Protein AF-A0A1I7XD57-F1 (afdb_monomer)

Foldseek 3Di:
DDDDDDCQFPPFFEDWADPVVVVDDIRDGPDYLCRQFVDACQPTDGPQLVVVVVVDADEDDADPVDGRQQDPRGPRHPDDSGNHYDHDPD

Structure (mmCIF, N/CA/C/O backbone):
data_AF-A0A1I7XD57-F1
#
_entry.id   AF-A0A1I7XD57-F1
#
loop_
_atom_site.group_PDB
_atom_site.id
_atom_site.type_symbol
_atom_site.label_atom_id
_atom_site.label_alt_id
_atom_site.label_comp_id
_atom_site.label_asym_id
_atom_site.label_entity_id
_atom_site.label_seq_id
_atom_site.pdbx_PDB_ins_code
_atom_site.Cartn_x
_atom_site.Cartn_y
_atom_site.Cartn_z
_atom_site.occupancy
_atom_site.B_iso_or_equiv
_atom_site.auth_seq_id
_atom_site.auth_comp_id
_atom_site.auth_asym_id
_atom_site.auth_atom_id
_atom_site.pdbx_PDB_model_num
ATOM 1 N N . MET A 1 1 ? 17.887 6.971 -5.459 1.00 29.92 1 MET A N 1
ATOM 2 C CA . MET A 1 1 ? 17.580 6.153 -4.271 1.00 29.92 1 MET A CA 1
ATOM 3 C C . MET A 1 1 ? 16.629 5.094 -4.765 1.00 29.92 1 MET A C 1
ATOM 5 O O . MET A 1 1 ? 15.481 5.414 -5.040 1.00 29.92 1 MET A O 1
ATOM 9 N N . GLU A 1 2 ? 17.169 3.919 -5.061 1.00 31.33 2 GLU A N 1
ATOM 10 C CA . GLU A 1 2 ? 16.394 2.767 -5.514 1.00 31.33 2 GLU A CA 1
ATOM 11 C C . GLU A 1 2 ? 15.635 2.241 -4.295 1.00 31.33 2 GLU A C 1
ATOM 13 O O . GLU A 1 2 ? 16.239 1.750 -3.341 1.00 31.33 2 GLU A O 1
ATOM 18 N N . GLY A 1 3 ? 14.325 2.476 -4.264 1.00 36.09 3 GLY A N 1
ATOM 19 C CA . GLY A 1 3 ? 13.457 1.925 -3.235 1.00 36.09 3 GLY A CA 1
ATOM 20 C C . GLY A 1 3 ? 13.228 0.447 -3.518 1.00 36.09 3 GLY A C 1
ATOM 21 O O . GLY A 1 3 ? 12.973 0.058 -4.655 1.00 36.09 3 GLY A O 1
ATOM 22 N N . VAL A 1 4 ? 13.311 -0.397 -2.493 1.00 39.97 4 VAL A N 1
ATOM 23 C CA . VAL A 1 4 ? 12.804 -1.766 -2.603 1.00 39.97 4 VAL A CA 1
ATOM 24 C C . VAL A 1 4 ? 11.286 -1.673 -2.737 1.00 39.97 4 VAL A C 1
ATOM 26 O O . VAL A 1 4 ? 10.596 -1.294 -1.791 1.00 39.97 4 VAL A O 1
ATOM 29 N N . VAL A 1 5 ? 10.766 -2.015 -3.915 1.00 48.38 5 VAL A N 1
ATOM 30 C CA . VAL A 1 5 ? 9.324 -2.080 -4.172 1.00 48.38 5 VAL A CA 1
ATOM 31 C C . VAL A 1 5 ? 8.776 -3.327 -3.492 1.00 48.38 5 VAL A C 1
ATOM 33 O O . VAL A 1 5 ? 8.759 -4.420 -4.059 1.00 48.38 5 VAL A O 1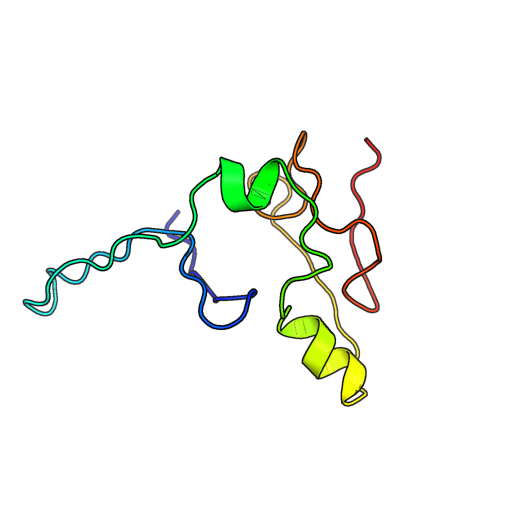
ATOM 36 N N . VAL A 1 6 ? 8.337 -3.178 -2.246 1.00 54.78 6 VAL A N 1
ATOM 37 C CA . VAL A 1 6 ? 7.506 -4.191 -1.599 1.00 54.78 6 VAL A CA 1
ATOM 38 C C . VAL A 1 6 ? 6.085 -4.009 -2.136 1.00 54.78 6 VAL A C 1
ATOM 40 O O . VAL A 1 6 ? 5.532 -2.916 -1.999 1.00 54.78 6 VAL A O 1
ATOM 43 N N . PRO A 1 7 ? 5.458 -5.031 -2.744 1.00 58.56 7 PRO A N 1
ATOM 44 C CA . PRO A 1 7 ? 4.071 -4.934 -3.174 1.00 58.56 7 PRO A CA 1
ATOM 45 C C . PRO A 1 7 ? 3.169 -4.895 -1.936 1.00 58.56 7 PRO A C 1
ATOM 47 O O . PRO A 1 7 ? 2.750 -5.928 -1.416 1.00 58.56 7 PRO A O 1
ATOM 50 N N . ILE A 1 8 ? 2.890 -3.690 -1.438 1.00 73.25 8 ILE A N 1
ATOM 51 C CA . ILE A 1 8 ? 2.001 -3.485 -0.285 1.00 73.25 8 ILE A CA 1
ATOM 52 C C . ILE A 1 8 ? 0.537 -3.734 -0.680 1.00 73.25 8 ILE A C 1
ATOM 54 O O . ILE A 1 8 ? -0.294 -4.094 0.153 1.00 73.25 8 ILE A O 1
ATOM 58 N N . ILE A 1 9 ? 0.232 -3.599 -1.974 1.00 78.69 9 ILE A N 1
ATOM 59 C CA . ILE A 1 9 ? -1.036 -4.006 -2.577 1.00 78.69 9 ILE A CA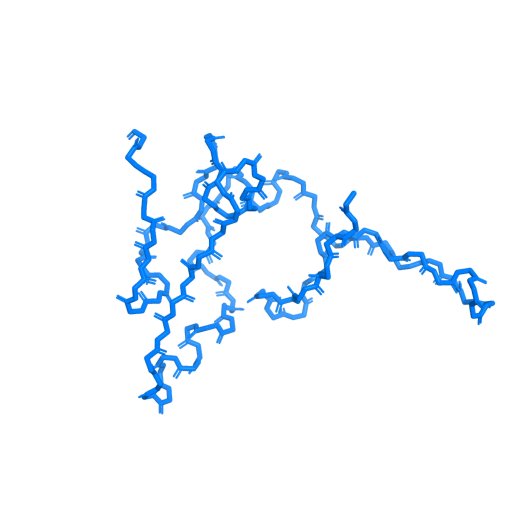 1
ATOM 60 C C . ILE A 1 9 ? -0.822 -5.326 -3.304 1.00 78.69 9 ILE A C 1
ATOM 62 O O . ILE A 1 9 ? 0.083 -5.481 -4.132 1.00 78.69 9 ILE A O 1
ATOM 66 N N . ARG A 1 10 ? -1.655 -6.304 -2.957 1.00 78.94 10 ARG A N 1
ATOM 67 C CA . ARG A 1 10 ? -1.469 -7.693 -3.356 1.00 78.94 10 ARG A CA 1
ATOM 68 C C . ARG A 1 10 ? -1.429 -7.833 -4.878 1.00 78.94 10 ARG A C 1
ATOM 70 O O . ARG A 1 10 ? -2.365 -7.449 -5.572 1.00 78.94 10 ARG A O 1
ATOM 77 N N . ARG A 1 11 ? -0.356 -8.459 -5.380 1.00 74.19 11 ARG A N 1
ATOM 78 C CA . ARG A 1 11 ? -0.120 -8.725 -6.815 1.00 74.19 11 ARG A CA 1
ATOM 79 C C . ARG A 1 11 ? -0.144 -7.466 -7.697 1.00 74.19 11 ARG A C 1
ATOM 81 O O . ARG A 1 11 ? -0.502 -7.571 -8.864 1.00 74.19 11 ARG A O 1
ATOM 88 N N . LYS A 1 12 ? 0.228 -6.296 -7.169 1.00 83.00 12 LYS A N 1
ATOM 89 C CA . LYS A 1 12 ? 0.339 -5.063 -7.959 1.00 83.00 12 LYS A CA 1
ATOM 90 C C . LYS A 1 12 ? 1.764 -4.548 -8.005 1.00 83.00 12 LYS A C 1
ATOM 92 O O . 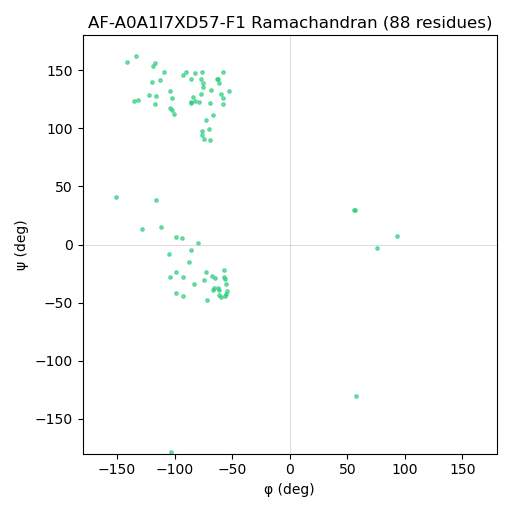LYS A 1 12 ? 2.408 -4.377 -6.973 1.00 83.00 12 LYS A O 1
ATOM 97 N N . LEU A 1 13 ? 2.235 -4.304 -9.227 1.00 82.69 13 LEU A N 1
ATOM 98 C CA . LEU A 1 13 ? 3.539 -3.721 -9.500 1.00 82.69 13 LEU A CA 1
ATOM 99 C C . LEU A 1 13 ? 3.373 -2.238 -9.850 1.00 82.69 13 LEU A C 1
ATOM 101 O O . LEU A 1 13 ? 2.747 -1.907 -10.858 1.00 82.69 13 LEU A O 1
ATOM 105 N N . MET A 1 14 ? 3.929 -1.364 -9.014 1.00 79.00 14 MET A N 1
ATOM 106 C CA . MET A 1 14 ? 3.819 0.095 -9.165 1.00 79.00 14 MET A CA 1
ATOM 107 C C . MET A 1 14 ? 4.981 0.698 -9.959 1.00 79.00 14 MET A C 1
ATOM 109 O O . MET A 1 14 ? 4.804 1.695 -10.649 1.00 79.00 14 MET A O 1
ATOM 113 N N . GLU A 1 15 ? 6.158 0.072 -9.920 1.00 80.56 15 GLU A N 1
ATOM 114 C CA . GLU A 1 15 ? 7.340 0.548 -10.639 1.00 80.56 15 GLU A CA 1
ATOM 115 C C . GLU A 1 15 ? 7.829 -0.476 -11.658 1.00 80.56 15 GLU A C 1
ATOM 117 O O . GLU A 1 15 ? 7.628 -1.683 -11.522 1.00 80.56 15 GLU A O 1
ATOM 122 N N . LYS A 1 16 ? 8.492 0.010 -12.706 1.00 86.19 16 LYS A N 1
ATOM 123 C CA . LYS A 1 16 ? 9.152 -0.855 -13.680 1.00 86.19 16 LYS A CA 1
ATOM 124 C C . LYS A 1 16 ? 10.343 -1.540 -13.007 1.00 86.19 16 LYS A C 1
ATOM 126 O O . LYS A 1 16 ? 11.175 -0.869 -12.408 1.00 86.19 16 LYS A O 1
ATOM 131 N N . VAL A 1 17 ? 10.473 -2.851 -13.190 1.00 87.50 17 VAL A N 1
ATOM 132 C CA . VAL A 1 17 ? 11.639 -3.604 -12.707 1.00 87.50 17 VAL A CA 1
ATOM 133 C C . VAL A 1 17 ? 12.542 -3.913 -13.888 1.00 87.50 17 VAL A C 1
ATOM 135 O O . VAL A 1 17 ? 12.135 -4.617 -14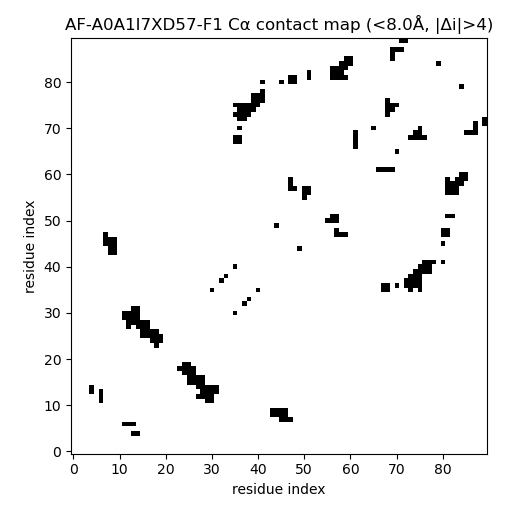.820 1.00 87.50 17 VAL A O 1
ATOM 138 N N . ASP A 1 18 ? 13.766 -3.388 -13.851 1.00 89.12 18 ASP A N 1
ATOM 139 C CA . ASP A 1 18 ? 14.800 -3.801 -14.791 1.00 89.12 18 ASP A CA 1
ATOM 140 C C . ASP A 1 18 ? 15.376 -5.159 -14.373 1.00 89.12 18 ASP A C 1
ATOM 142 O O . ASP A 1 18 ? 15.717 -5.395 -13.215 1.00 89.12 18 ASP A O 1
ATOM 146 N N . ARG A 1 19 ? 15.430 -6.076 -15.335 1.00 90.69 19 ARG A N 1
ATOM 147 C CA . ARG A 1 19 ? 15.910 -7.452 -15.165 1.00 90.69 19 ARG A CA 1
ATOM 148 C C . ARG A 1 19 ? 16.971 -7.809 -16.204 1.00 90.69 19 ARG A C 1
ATOM 150 O O . ARG A 1 19 ? 17.311 -8.982 -16.339 1.00 90.69 19 ARG A O 1
ATOM 157 N N . SER A 1 20 ? 17.501 -6.803 -16.898 1.00 92.38 20 SER A N 1
ATOM 158 C CA . SER A 1 20 ? 18.562 -6.940 -17.895 1.00 92.38 20 SER A CA 1
ATOM 159 C C . SER A 1 20 ? 19.810 -7.631 -17.342 1.00 92.38 20 SER A C 1
ATOM 161 O O . SER A 1 20 ? 20.408 -8.434 -18.045 1.00 92.38 20 SER A O 1
ATOM 163 N N . LEU A 1 21 ? 20.133 -7.419 -16.059 1.00 93.56 21 LEU A N 1
ATOM 164 C CA . LEU A 1 21 ? 21.222 -8.111 -15.352 1.00 93.56 21 LEU A CA 1
ATOM 165 C C . LEU A 1 21 ? 21.104 -9.644 -15.359 1.00 93.56 21 LEU A C 1
ATOM 167 O O . LEU A 1 21 ? 22.100 -10.329 -15.152 1.00 93.56 21 LEU A O 1
ATOM 171 N N . TYR A 1 22 ? 19.898 -10.176 -15.562 1.00 94.50 22 TYR A N 1
ATOM 172 C CA . TYR A 1 22 ? 19.613 -11.610 -15.585 1.00 94.50 22 TYR A CA 1
ATOM 173 C C . TYR A 1 22 ? 19.208 -12.108 -16.980 1.00 94.50 22 TYR A C 1
ATOM 175 O O . TYR A 1 22 ? 18.605 -13.174 -17.075 1.00 94.50 22 TYR A O 1
ATOM 183 N N . ASP A 1 23 ? 19.453 -11.325 -18.037 1.00 95.12 23 ASP A N 1
ATOM 184 C CA . ASP A 1 23 ? 19.026 -11.620 -19.415 1.00 95.12 23 ASP A CA 1
ATOM 185 C C . ASP A 1 23 ? 17.508 -11.856 -19.554 1.00 95.12 23 ASP A C 1
ATOM 187 O O . ASP A 1 23 ? 17.030 -12.607 -20.407 1.00 95.12 23 ASP A O 1
ATOM 191 N N . LEU A 1 24 ? 16.718 -11.207 -18.694 1.00 94.75 24 LEU A N 1
ATOM 192 C CA . LEU A 1 24 ? 15.265 -11.339 -18.652 1.00 94.75 24 LEU A CA 1
ATOM 193 C C . LEU A 1 24 ? 14.584 -10.060 -19.150 1.00 94.75 24 LEU A C 1
ATOM 195 O O . LEU A 1 24 ? 15.093 -8.957 -18.929 1.00 94.75 24 LEU A O 1
ATOM 199 N N . PRO A 1 25 ? 13.396 -10.173 -19.778 1.00 93.56 25 PRO A N 1
ATOM 200 C CA . PRO A 1 25 ? 12.655 -8.999 -20.207 1.00 93.56 25 PRO A CA 1
ATOM 201 C C . PRO A 1 25 ? 12.259 -8.139 -18.993 1.00 93.56 25 PRO A C 1
ATOM 203 O O . PRO A 1 25 ? 11.899 -8.682 -17.936 1.00 93.56 25 PRO A O 1
ATOM 206 N N . PRO A 1 26 ? 12.293 -6.800 -19.132 1.00 90.31 26 PRO A N 1
ATOM 207 C CA . PRO A 1 26 ? 11.899 -5.901 -18.060 1.00 90.31 26 PRO A CA 1
ATOM 208 C C . PRO A 1 26 ? 10.418 -6.092 -17.731 1.00 90.31 26 PRO A C 1
ATOM 210 O O . PRO A 1 26 ? 9.584 -6.271 -18.623 1.00 90.31 26 PRO A O 1
ATOM 213 N N . LEU A 1 27 ? 10.076 -6.015 -16.446 1.00 89.19 27 LEU A N 1
ATOM 214 C CA . LEU A 1 27 ? 8.680 -6.038 -16.021 1.00 89.19 27 LEU A CA 1
ATOM 215 C C . LEU A 1 27 ? 8.127 -4.622 -16.069 1.00 89.19 27 LEU A C 1
ATOM 217 O O . LEU A 1 27 ? 8.654 -3.712 -15.426 1.00 89.19 27 LEU A O 1
ATOM 221 N N . LYS A 1 28 ? 7.061 -4.443 -16.846 1.00 87.50 28 LYS A N 1
ATOM 222 C CA . LYS A 1 28 ? 6.321 -3.187 -16.899 1.00 87.50 28 LYS A CA 1
ATOM 223 C C . LYS A 1 28 ? 5.438 -3.061 -15.658 1.00 87.50 28 LYS A C 1
ATOM 225 O O . LYS A 1 28 ? 4.854 -4.048 -15.220 1.00 87.50 28 LYS A O 1
ATOM 230 N N . ASN A 1 29 ? 5.330 -1.847 -15.131 1.00 86.44 29 ASN A N 1
ATOM 231 C CA . ASN A 1 29 ? 4.391 -1.521 -14.068 1.00 86.44 29 ASN A CA 1
ATOM 232 C C . ASN A 1 29 ? 2.940 -1.754 -14.521 1.00 86.44 29 ASN A C 1
ATOM 234 O O . ASN A 1 29 ? 2.566 -1.435 -15.652 1.00 86.44 29 ASN A O 1
ATOM 238 N N . GLU A 1 30 ? 2.126 -2.309 -13.624 1.00 85.44 30 GLU A N 1
ATOM 239 C CA . GLU A 1 30 ? 0.683 -2.458 -13.832 1.00 85.44 30 GLU A CA 1
ATOM 240 C C . GLU A 1 30 ? -0.065 -1.177 -13.475 1.00 85.44 30 GLU A C 1
ATOM 242 O O . GLU A 1 30 ? -1.078 -0.864 -14.095 1.00 85.44 30 GLU A O 1
ATOM 247 N N . TRP A 1 31 ? 0.420 -0.456 -12.464 1.00 83.62 31 TRP A N 1
ATOM 248 C CA . TRP A 1 31 ? -0.149 0.807 -12.014 1.00 83.62 31 TRP A CA 1
ATOM 249 C C . TRP A 1 31 ? 0.797 1.960 -12.299 1.00 83.62 31 TRP A C 1
ATOM 251 O O . TRP A 1 31 ? 2.011 1.841 -12.153 1.00 83.62 31 TRP A O 1
ATOM 261 N N . ASP A 1 32 ? 0.215 3.082 -12.692 1.00 83.81 32 ASP A N 1
ATOM 262 C CA . ASP A 1 32 ? 0.880 4.374 -12.791 1.00 83.81 32 ASP A CA 1
ATOM 263 C C . ASP A 1 32 ? 0.493 5.281 -11.611 1.00 83.81 32 ASP A C 1
ATOM 265 O O . ASP A 1 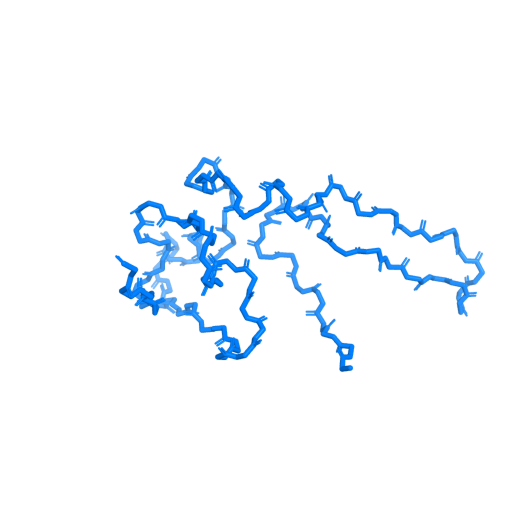32 ? -0.263 4.888 -10.718 1.00 83.81 32 ASP A O 1
ATOM 269 N N . TYR A 1 33 ? 1.026 6.502 -11.620 1.00 81.56 33 TYR A N 1
ATOM 270 C CA . TYR A 1 33 ? 0.769 7.512 -10.596 1.00 81.56 33 TYR A CA 1
ATOM 271 C C . TYR A 1 33 ? -0.723 7.801 -10.396 1.00 81.56 33 TYR A C 1
ATOM 273 O O . TYR A 1 33 ? -1.199 7.857 -9.263 1.00 81.56 33 TYR A O 1
ATOM 281 N N . ASP A 1 34 ? -1.487 7.912 -11.481 1.00 82.81 34 ASP A N 1
ATOM 282 C CA . ASP A 1 34 ? -2.918 8.207 -11.406 1.00 82.81 34 ASP A CA 1
ATOM 283 C C . ASP A 1 34 ? -3.700 7.072 -10.746 1.00 82.81 34 ASP A C 1
ATOM 285 O O . ASP A 1 34 ? -4.617 7.322 -9.955 1.00 82.81 34 ASP A O 1
ATOM 289 N N . ASN A 1 35 ? -3.300 5.826 -11.012 1.00 85.69 35 ASN A N 1
ATOM 290 C CA . ASN A 1 35 ? -3.926 4.650 -10.428 1.00 85.69 35 ASN A CA 1
ATOM 291 C C . ASN A 1 35 ? -3.798 4.598 -8.905 1.00 85.69 35 ASN A C 1
ATOM 293 O O . ASN A 1 35 ? -4.743 4.141 -8.268 1.00 85.69 35 ASN A O 1
ATOM 297 N N . PHE A 1 36 ? -2.684 5.021 -8.303 1.00 83.19 36 PHE A N 1
ATOM 298 C CA . PHE A 1 36 ? -2.546 4.968 -6.840 1.00 83.19 36 PHE A CA 1
ATOM 299 C C . PHE A 1 36 ? -2.823 6.300 -6.134 1.00 83.19 36 PHE A C 1
ATOM 301 O O . PHE A 1 36 ? -3.204 6.288 -4.966 1.00 83.19 36 PHE A O 1
ATOM 308 N N . CYS A 1 37 ? -2.680 7.439 -6.818 1.00 85.06 37 CYS A N 1
ATOM 309 C CA . CYS A 1 37 ? -2.778 8.754 -6.189 1.00 85.06 37 CYS A CA 1
ATOM 310 C C . CYS A 1 37 ? -4.195 9.349 -6.238 1.00 85.06 37 CYS A C 1
ATOM 312 O O . CYS A 1 37 ? -4.694 9.858 -5.236 1.00 85.06 37 CYS A O 1
ATOM 314 N N . HIS A 1 38 ? -4.895 9.273 -7.374 1.00 87.50 38 HIS A N 1
ATOM 315 C CA . HIS A 1 38 ? -6.115 10.069 -7.598 1.00 87.50 38 HIS A CA 1
ATOM 316 C C . HIS A 1 38 ? -7.434 9.358 -7.236 1.00 87.50 38 HIS A C 1
ATOM 318 O O . HIS A 1 38 ? -8.533 9.912 -7.405 1.00 87.50 38 HIS A O 1
ATOM 324 N N . ARG A 1 39 ? -7.353 8.153 -6.661 1.00 89.19 39 ARG A N 1
ATOM 325 C CA . ARG A 1 39 ? -8.501 7.359 -6.196 1.00 89.19 39 ARG A CA 1
ATOM 326 C C . ARG A 1 39 ? -8.272 6.795 -4.798 1.00 89.19 39 ARG A C 1
ATOM 328 O O . ARG A 1 39 ? -7.144 6.703 -4.336 1.00 89.19 39 ARG A O 1
ATOM 335 N N . PHE A 1 40 ? -9.359 6.389 -4.153 1.00 89.50 40 PHE A N 1
ATOM 336 C CA . PHE A 1 40 ? -9.287 5.674 -2.885 1.00 89.50 40 PHE A CA 1
ATOM 337 C C . PHE A 1 40 ? -8.862 4.217 -3.091 1.00 89.50 40 PHE A C 1
ATOM 339 O O . PHE A 1 40 ? -9.331 3.548 -4.019 1.00 89.50 40 PHE A O 1
ATOM 346 N N . LEU A 1 41 ? -7.997 3.733 -2.201 1.00 88.56 41 LEU A N 1
ATOM 347 C CA . LEU A 1 41 ? -7.433 2.379 -2.233 1.00 88.56 41 LEU A CA 1
ATOM 348 C C . LEU A 1 41 ? -8.152 1.397 -1.295 1.00 88.56 41 LEU A C 1
ATOM 350 O O . LEU A 1 41 ? -7.744 0.250 -1.167 1.00 88.56 41 LEU A O 1
ATOM 354 N N . ASP A 1 42 ? -9.255 1.810 -0.669 1.00 88.75 42 ASP A N 1
ATOM 355 C CA . ASP A 1 42 ? -10.043 1.007 0.279 1.00 88.75 42 ASP A CA 1
ATOM 356 C C . ASP A 1 42 ? -10.557 -0.327 -0.283 1.00 88.75 42 ASP A C 1
ATOM 358 O O . ASP A 1 42 ? -10.778 -1.270 0.477 1.00 88.75 42 ASP A O 1
ATOM 362 N N . ASN A 1 43 ? -10.770 -0.394 -1.600 1.00 89.25 43 ASN A N 1
ATOM 363 C CA . ASN A 1 43 ? -11.261 -1.589 -2.291 1.00 89.25 43 ASN A CA 1
ATOM 364 C C . ASN A 1 43 ? -10.137 -2.566 -2.666 1.00 89.25 43 ASN A C 1
ATOM 366 O O . ASN A 1 43 ? -10.408 -3.638 -3.202 1.00 89.25 43 ASN A O 1
ATOM 370 N N . GLU A 1 44 ? -8.885 -2.194 -2.419 1.00 88.06 44 GLU A N 1
ATOM 371 C CA . GLU A 1 44 ? -7.722 -2.997 -2.762 1.00 88.06 44 GLU A CA 1
ATOM 372 C C . GLU A 1 44 ? -7.347 -3.927 -1.615 1.00 88.06 44 GLU A C 1
ATOM 374 O O . GLU A 1 44 ? -7.501 -3.613 -0.432 1.00 88.06 44 GLU A O 1
ATOM 379 N N . THR A 1 45 ? -6.802 -5.087 -1.967 1.00 88.25 45 THR A N 1
ATOM 380 C CA . THR A 1 45 ? -6.264 -6.013 -0.975 1.00 88.25 45 THR A CA 1
ATOM 381 C C . THR A 1 45 ? -4.917 -5.497 -0.474 1.00 88.25 45 THR A C 1
ATOM 383 O O . THR A 1 45 ? -3.870 -5.725 -1.088 1.00 88.25 45 THR A O 1
ATOM 386 N N . PHE A 1 46 ? -4.963 -4.766 0.638 1.00 88.19 46 PHE A N 1
ATOM 387 C CA . PHE A 1 46 ? -3.789 -4.217 1.298 1.00 88.19 46 PHE A CA 1
ATOM 388 C C . PHE A 1 46 ? -3.172 -5.238 2.253 1.00 88.19 46 PHE A C 1
ATOM 390 O O . PHE A 1 46 ? -3.828 -5.699 3.186 1.00 88.19 46 PHE A O 1
ATOM 397 N N . LEU A 1 47 ? -1.897 -5.562 2.041 1.00 88.19 47 LEU A N 1
ATOM 398 C CA . LEU A 1 47 ? -1.202 -6.624 2.766 1.00 88.19 47 LEU A CA 1
ATOM 399 C C . LEU A 1 47 ? -1.248 -6.412 4.282 1.00 88.19 47 LEU A C 1
ATOM 401 O O . LEU A 1 47 ? -1.540 -7.340 5.026 1.00 88.19 47 LEU A O 1
ATOM 405 N N . MET A 1 48 ? -1.003 -5.186 4.753 1.00 88.06 48 MET A N 1
ATOM 406 C CA . MET A 1 48 ? -0.991 -4.924 6.194 1.00 88.06 48 MET A CA 1
ATOM 407 C C . MET A 1 48 ? -2.380 -5.073 6.821 1.00 88.06 48 MET A C 1
ATOM 409 O O . MET A 1 48 ? -2.473 -5.448 7.982 1.00 88.06 48 MET A O 1
ATOM 413 N N . LYS A 1 49 ? -3.460 -4.856 6.065 1.00 88.00 49 LYS A N 1
ATOM 414 C CA . LYS A 1 49 ? -4.811 -5.086 6.580 1.00 88.00 49 LYS A CA 1
ATOM 415 C C . LYS A 1 49 ? -5.060 -6.570 6.848 1.00 88.00 49 LYS A C 1
ATOM 417 O O . LYS A 1 49 ? -5.624 -6.899 7.881 1.00 88.00 49 LYS A O 1
ATOM 422 N N . GLU A 1 50 ? -4.561 -7.458 5.985 1.00 89.38 50 GLU A N 1
ATOM 423 C CA . GLU A 1 50 ? -4.630 -8.905 6.233 1.00 89.38 50 GLU A CA 1
ATOM 424 C C . GLU A 1 50 ? -3.900 -9.271 7.536 1.00 89.38 50 GLU A C 1
ATOM 426 O O . GLU A 1 50 ? -4.442 -9.987 8.371 1.00 89.38 50 GLU A O 1
ATOM 431 N N . PHE A 1 51 ? -2.697 -8.730 7.763 1.00 91.00 51 PHE A N 1
ATOM 432 C CA . PHE A 1 51 ? -1.974 -8.947 9.023 1.00 91.00 51 PHE A CA 1
ATOM 433 C C . PHE A 1 51 ? -2.736 -8.405 10.241 1.00 91.00 51 PHE A C 1
ATOM 435 O O . PHE A 1 51 ? -2.766 -9.071 11.277 1.00 91.00 51 PHE A O 1
ATOM 442 N N . ALA A 1 52 ? -3.383 -7.244 10.120 1.00 90.75 52 ALA A N 1
ATOM 443 C CA . ALA A 1 52 ? -4.234 -6.702 11.176 1.00 90.75 52 ALA A CA 1
ATOM 444 C C . ALA A 1 52 ? -5.419 -7.634 11.488 1.00 90.75 52 ALA A C 1
ATOM 446 O O . ALA A 1 52 ? -5.681 -7.926 12.656 1.00 90.75 52 ALA A O 1
ATOM 447 N N . ASP A 1 53 ? -6.072 -8.174 10.454 1.00 90.88 53 ASP A N 1
ATOM 448 C CA . ASP A 1 53 ? -7.186 -9.122 10.585 1.00 90.88 53 ASP A CA 1
ATOM 449 C C . ASP A 1 53 ? -6.747 -10.453 11.233 1.00 90.88 53 ASP A C 1
ATOM 451 O O . ASP A 1 53 ? -7.528 -11.088 11.943 1.00 90.88 53 ASP A O 1
ATOM 455 N N . TYR A 1 54 ? -5.479 -10.853 11.070 1.00 94.38 54 TYR A N 1
ATOM 456 C CA . TYR A 1 54 ? -4.874 -11.992 11.779 1.00 94.38 54 TYR A CA 1
ATOM 457 C C . TYR A 1 54 ? -4.437 -11.682 13.224 1.00 94.38 54 TYR A C 1
ATOM 459 O O . TYR A 1 54 ? -3.917 -12.563 13.909 1.00 94.38 54 TYR A O 1
ATOM 467 N N . GLY A 1 55 ? -4.650 -10.456 13.710 1.00 95.00 55 GLY A N 1
ATOM 468 C CA . GLY A 1 55 ? -4.357 -10.047 15.085 1.00 95.00 55 GLY A CA 1
ATOM 469 C C . GLY A 1 55 ? -2.973 -9.429 15.299 1.00 95.00 55 GLY A C 1
ATOM 470 O O . GLY A 1 55 ? -2.601 -9.161 16.444 1.00 95.00 55 GLY A O 1
ATOM 471 N N . TYR A 1 56 ? -2.205 -9.173 14.235 1.00 95.12 56 TYR A N 1
ATOM 472 C CA . TYR A 1 56 ? -0.955 -8.420 14.343 1.00 95.12 56 TYR A CA 1
ATOM 473 C C . TYR A 1 56 ? -1.235 -6.927 14.497 1.00 95.12 56 TYR A C 1
ATOM 475 O O . TYR A 1 56 ? -2.184 -6.399 13.928 1.00 95.12 56 TYR A O 1
ATOM 483 N N . LYS A 1 57 ? -0.367 -6.220 15.224 1.00 94.62 57 LYS A N 1
ATOM 484 C CA . LYS A 1 57 ? -0.384 -4.755 15.240 1.00 94.62 57 LYS A CA 1
ATOM 485 C C . LYS A 1 57 ? 0.391 -4.216 14.052 1.00 94.62 57 LYS A C 1
ATOM 487 O O . LYS A 1 57 ? 1.546 -4.582 13.844 1.00 94.62 57 LYS A O 1
ATOM 492 N N . THR A 1 58 ? -0.252 -3.350 13.282 1.00 92.50 58 THR A N 1
ATOM 493 C CA . THR A 1 58 ? 0.259 -2.887 11.992 1.00 92.50 58 THR A CA 1
ATOM 494 C C . THR A 1 58 ? 0.471 -1.380 11.971 1.00 92.50 58 THR A C 1
ATOM 496 O O . THR A 1 58 ? -0.323 -0.602 12.503 1.00 92.50 58 THR A O 1
ATOM 499 N N . LEU A 1 59 ? 1.574 -0.963 11.353 1.00 89.31 59 LEU A N 1
ATOM 500 C CA . LEU A 1 59 ? 1.955 0.434 11.180 1.00 89.31 59 LEU A CA 1
ATOM 501 C C . LEU A 1 59 ? 2.352 0.652 9.724 1.00 89.31 59 LEU A C 1
ATOM 503 O O . LEU A 1 59 ? 3.268 -0.004 9.230 1.00 89.31 59 LEU A O 1
ATOM 507 N N . LEU A 1 60 ? 1.697 1.611 9.074 1.00 86.12 60 LEU A N 1
ATOM 508 C CA . LEU A 1 60 ? 2.152 2.152 7.801 1.00 86.12 60 LEU A CA 1
ATOM 509 C C . LEU A 1 60 ? 2.863 3.481 8.066 1.00 86.12 60 LEU A C 1
ATOM 511 O O . LEU A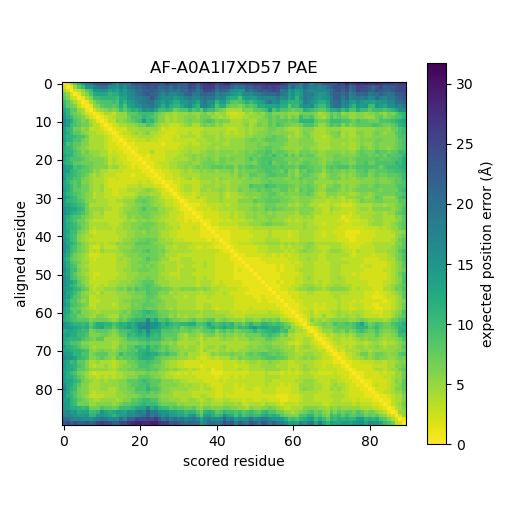 1 60 ? 2.240 4.460 8.482 1.00 86.12 60 LEU A O 1
ATOM 515 N N . ALA A 1 61 ? 4.171 3.484 7.826 1.00 83.50 61 ALA A N 1
ATOM 5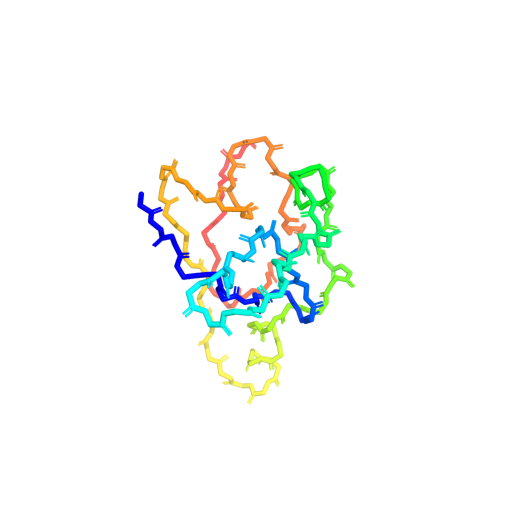16 C CA . ALA A 1 61 ? 5.019 4.663 7.864 1.00 83.50 61 ALA A CA 1
ATOM 517 C C . ALA A 1 61 ? 5.689 4.820 6.499 1.00 83.50 61 ALA A C 1
ATOM 519 O O . ALA A 1 61 ? 6.270 3.870 5.975 1.00 83.50 61 ALA A O 1
ATOM 520 N N . GLU A 1 62 ? 5.585 6.013 5.930 1.00 79.81 62 GLU A N 1
ATOM 521 C CA . GLU A 1 62 ? 6.172 6.346 4.637 1.00 79.81 62 GLU A CA 1
ATOM 522 C C . GLU A 1 62 ? 7.220 7.446 4.807 1.00 79.81 62 GLU A C 1
ATOM 524 O O . GLU A 1 62 ? 7.184 8.206 5.778 1.00 79.81 62 GLU A O 1
ATOM 529 N N . ASP A 1 63 ? 8.163 7.521 3.866 1.00 75.69 63 ASP A N 1
ATOM 530 C CA . ASP A 1 63 ? 9.150 8.599 3.842 1.00 75.69 63 ASP A CA 1
ATOM 531 C C . ASP A 1 63 ? 8.435 9.954 3.726 1.00 75.69 63 ASP A C 1
ATOM 533 O O . ASP A 1 63 ? 7.599 10.163 2.842 1.00 75.69 63 ASP A O 1
ATOM 537 N N . TRP A 1 64 ? 8.792 10.886 4.610 1.00 67.50 64 TRP A N 1
ATOM 538 C CA . TRP A 1 64 ? 8.228 12.230 4.676 1.00 67.50 64 TRP A CA 1
ATOM 539 C C . TRP A 1 64 ? 8.356 13.004 3.355 1.00 67.50 64 TRP A C 1
ATOM 541 O O . TRP A 1 64 ? 7.505 13.840 3.059 1.00 67.50 64 TRP A O 1
ATOM 551 N N . MET A 1 65 ? 9.395 12.728 2.554 1.00 69.75 65 MET A N 1
ATOM 552 C CA . MET A 1 65 ? 9.676 13.461 1.313 1.00 69.75 65 MET A CA 1
ATOM 553 C C . MET A 1 65 ? 9.309 12.683 0.043 1.00 69.75 65 MET A C 1
ATOM 555 O O . MET A 1 65 ? 9.368 13.261 -1.041 1.00 69.75 65 MET A O 1
ATOM 559 N N . LYS A 1 66 ? 8.937 11.398 0.144 1.00 71.00 66 LYS A N 1
ATOM 560 C CA . LYS A 1 66 ? 8.605 10.537 -1.010 1.00 71.00 66 LYS A CA 1
ATOM 561 C C . LYS A 1 66 ? 7.595 9.431 -0.678 1.00 71.00 66 LYS A C 1
ATOM 563 O O . LYS A 1 66 ? 7.750 8.291 -1.113 1.00 71.00 66 LYS A O 1
ATOM 568 N N . GLY A 1 67 ? 6.571 9.753 0.108 1.00 73.81 67 GLY A N 1
ATOM 569 C CA . GLY A 1 67 ? 5.460 8.833 0.343 1.00 73.81 67 GLY A CA 1
ATOM 570 C C . GLY A 1 67 ? 4.779 8.430 -0.967 1.00 73.81 67 GLY A C 1
ATOM 571 O O . GLY A 1 67 ? 4.753 9.200 -1.923 1.00 73.81 67 GLY A O 1
ATOM 572 N N . THR A 1 68 ? 4.254 7.210 -1.024 1.00 76.00 68 THR A N 1
ATOM 573 C CA . THR A 1 68 ? 3.528 6.679 -2.187 1.00 76.00 68 THR A CA 1
ATOM 574 C C . THR A 1 68 ? 2.017 6.789 -1.985 1.00 76.00 68 THR A C 1
ATOM 576 O O . THR A 1 68 ? 1.298 7.161 -2.908 1.00 76.00 68 THR A O 1
ATOM 579 N N . LEU A 1 69 ? 1.520 6.492 -0.780 1.00 80.50 69 LEU A N 1
ATOM 580 C CA . LEU A 1 69 ? 0.084 6.409 -0.474 1.00 80.50 69 LEU A CA 1
ATOM 581 C C . LEU A 1 69 ? -0.423 7.637 0.296 1.00 80.50 69 LEU A C 1
ATOM 583 O O . LEU A 1 69 ? -1.590 8.001 0.181 1.00 80.50 69 LEU A O 1
ATOM 587 N N . ASN A 1 70 ? 0.459 8.281 1.054 1.00 77.31 70 ASN A N 1
ATOM 588 C CA . ASN A 1 70 ? 0.218 9.459 1.879 1.00 77.31 70 ASN A CA 1
ATOM 589 C C . ASN A 1 70 ? 1.029 10.663 1.368 1.00 77.31 70 ASN A C 1
ATOM 591 O O . ASN A 1 70 ? 1.626 11.391 2.151 1.00 77.31 70 ASN A O 1
ATOM 595 N N . TRP A 1 71 ? 1.148 10.820 0.049 1.00 78.19 71 TRP A N 1
ATOM 596 C CA . TRP A 1 71 ? 1.791 11.983 -0.571 1.00 78.19 71 TRP A CA 1
ATOM 597 C C . TRP A 1 71 ? 0.810 13.161 -0.670 1.00 78.19 71 TRP A C 1
ATOM 599 O O . TRP A 1 71 ? -0.375 12.917 -0.924 1.00 78.19 71 TRP A O 1
ATOM 609 N N . PRO A 1 72 ? 1.261 14.429 -0.564 1.00 76.50 72 PRO A N 1
ATOM 610 C CA . PRO A 1 72 ? 0.388 15.574 -0.784 1.00 76.50 72 PRO A CA 1
ATOM 611 C C . PRO A 1 72 ? -0.334 15.478 -2.133 1.00 76.50 72 PRO A C 1
ATOM 613 O O . PRO A 1 72 ? 0.293 15.241 -3.167 1.00 76.50 72 PRO A O 1
ATOM 616 N N . ASN A 1 73 ? -1.650 15.703 -2.117 1.00 79.44 73 ASN A N 1
ATOM 617 C CA . ASN A 1 73 ? -2.581 15.576 -3.251 1.00 79.44 73 ASN A CA 1
ATOM 618 C C . ASN A 1 73 ? -2.981 14.144 -3.655 1.00 79.44 73 ASN A C 1
ATOM 620 O O . ASN A 1 73 ? -3.850 13.995 -4.516 1.00 79.44 73 ASN A O 1
ATOM 624 N N . CYS A 1 74 ? -2.440 13.103 -3.018 1.00 82.62 74 CYS A N 1
ATOM 625 C CA . CYS A 1 74 ? -2.971 11.752 -3.169 1.00 82.62 74 CYS A CA 1
ATOM 626 C C . CYS A 1 74 ? -4.118 11.499 -2.189 1.00 82.62 74 CYS A C 1
ATOM 628 O O . CYS A 1 74 ? -4.096 11.936 -1.040 1.00 82.62 74 CYS A O 1
ATOM 630 N N . LYS A 1 75 ? -5.141 10.771 -2.642 1.00 86.94 75 LYS A N 1
ATOM 631 C CA . LYS A 1 75 ? -6.305 10.414 -1.821 1.00 86.94 75 LYS A CA 1
ATOM 632 C C . LYS A 1 75 ? -5.996 9.326 -0.797 1.00 86.94 75 LYS A C 1
ATOM 634 O O . LYS A 1 75 ? -6.634 9.298 0.251 1.00 86.94 75 LYS A O 1
ATOM 639 N N . GLY A 1 76 ? -5.067 8.422 -1.116 1.00 85.88 76 GLY A N 1
ATOM 640 C CA . GLY A 1 76 ? -4.671 7.320 -0.243 1.00 85.88 76 GLY A CA 1
ATOM 641 C C . GLY A 1 76 ? -5.847 6.420 0.154 1.00 85.88 76 GLY A C 1
ATOM 642 O O . GLY A 1 76 ? -6.631 5.974 -0.691 1.00 85.88 76 GLY A O 1
ATOM 643 N N . PHE A 1 77 ? -5.970 6.152 1.455 1.00 87.88 77 PHE A N 1
ATOM 644 C CA . PHE A 1 77 ? -7.078 5.384 2.023 1.00 87.88 77 PHE A CA 1
ATOM 645 C C . PHE A 1 77 ? -8.088 6.299 2.724 1.00 87.88 77 PHE A C 1
ATOM 647 O O . PHE A 1 77 ? -7.726 7.132 3.557 1.00 87.88 77 PHE A O 1
ATOM 654 N N . ASN A 1 78 ? -9.375 6.112 2.427 1.00 88.38 78 ASN A N 1
ATOM 655 C CA . ASN A 1 78 ? -10.460 6.825 3.096 1.00 88.38 78 ASN A CA 1
ATOM 656 C C . ASN A 1 78 ? -10.642 6.319 4.535 1.00 88.38 78 ASN A C 1
ATOM 658 O O . ASN A 1 78 ? -10.725 7.103 5.486 1.00 88.38 78 ASN A O 1
ATOM 662 N N . LYS A 1 79 ? -10.683 4.993 4.699 1.00 88.50 79 LYS A N 1
ATOM 663 C CA . LYS A 1 79 ? -10.686 4.307 5.991 1.00 88.50 79 LYS A CA 1
ATOM 664 C C . LYS A 1 79 ? -9.266 3.950 6.388 1.00 88.50 79 LYS A C 1
ATOM 666 O O . LYS A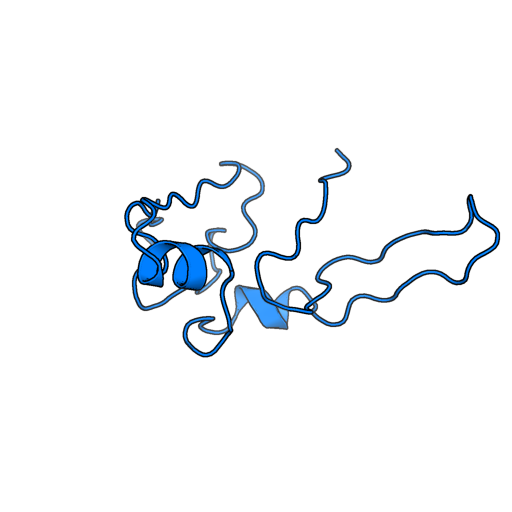 1 79 ? -8.445 3.591 5.555 1.00 88.50 79 LYS A O 1
ATOM 671 N N . GLN A 1 80 ? -9.001 3.999 7.684 1.00 88.19 80 GLN A N 1
ATOM 672 C CA . GLN A 1 80 ? -7.696 3.651 8.220 1.00 88.19 80 GLN A CA 1
ATOM 673 C C . GLN A 1 80 ? -7.317 2.197 7.837 1.00 88.19 80 GLN A C 1
ATOM 675 O O . GLN A 1 80 ? -8.074 1.282 8.173 1.00 88.19 80 GLN A O 1
ATOM 680 N N . PRO A 1 81 ? -6.190 1.968 7.128 1.00 87.31 81 PRO A N 1
ATOM 681 C CA . PRO A 1 81 ? -5.825 0.639 6.626 1.00 87.31 81 PRO A CA 1
ATOM 682 C C . PRO A 1 81 ? -5.031 -0.210 7.636 1.00 87.31 81 PRO A C 1
ATOM 684 O O . PRO A 1 81 ? -4.898 -1.414 7.433 1.00 87.31 81 PRO A O 1
ATOM 687 N N . THR A 1 82 ? -4.489 0.408 8.691 1.00 90.31 82 THR A N 1
ATOM 688 C CA . THR A 1 82 ? -3.600 -0.192 9.705 1.00 90.31 82 THR A CA 1
ATOM 689 C C . THR A 1 82 ? -3.916 0.342 11.100 1.00 90.31 82 THR A C 1
ATOM 691 O O . THR A 1 82 ? -4.425 1.455 11.219 1.00 90.31 82 THR A O 1
ATOM 694 N N . ASP A 1 83 ? -3.567 -0.386 12.168 1.00 91.19 83 ASP A N 1
ATOM 695 C CA . ASP A 1 83 ? -3.815 0.059 13.556 1.00 91.19 83 ASP A CA 1
ATOM 696 C C . ASP A 1 83 ? -3.214 1.444 13.835 1.00 91.19 83 ASP A C 1
ATOM 698 O O . ASP A 1 83 ? -3.831 2.299 14.472 1.00 91.19 83 ASP A O 1
ATOM 702 N N . HIS A 1 84 ? -2.016 1.679 13.303 1.00 89.00 84 HIS A N 1
ATOM 703 C CA . HIS A 1 84 ? -1.333 2.959 13.345 1.00 89.00 84 HIS A CA 1
ATOM 704 C C . HIS A 1 84 ? -1.144 3.471 11.917 1.00 89.00 84 HIS A C 1
ATOM 706 O O . HIS A 1 84 ? -0.531 2.803 11.081 1.00 89.00 84 HIS A O 1
ATOM 712 N N . TYR A 1 85 ? -1.693 4.648 11.622 1.00 84.81 85 TYR A N 1
ATOM 713 C CA . TYR A 1 85 ? -1.634 5.255 10.296 1.00 84.81 85 TYR A CA 1
ATOM 714 C C . TYR A 1 85 ? -1.281 6.733 10.413 1.00 84.81 85 TYR A C 1
ATOM 716 O O . TYR A 1 85 ? -1.965 7.495 11.100 1.00 84.81 85 TYR A O 1
ATOM 724 N N . MET A 1 86 ? -0.203 7.138 9.746 1.00 76.00 86 MET A N 1
ATOM 725 C CA . MET A 1 86 ? 0.185 8.539 9.665 1.00 76.00 86 MET A CA 1
ATOM 726 C C . MET A 1 86 ? -0.730 9.241 8.662 1.00 76.00 86 MET A C 1
ATOM 728 O O . MET A 1 86 ? -0.499 9.164 7.464 1.00 76.00 86 MET A O 1
ATOM 732 N N . ARG A 1 87 ? -1.782 9.916 9.126 1.00 68.56 87 ARG A N 1
ATOM 733 C CA . ARG A 1 87 ? -2.658 10.689 8.237 1.00 68.56 87 ARG A CA 1
ATOM 734 C C . ARG A 1 87 ? -2.029 12.055 7.965 1.00 68.56 87 ARG A C 1
ATOM 736 O O . ARG A 1 87 ? -1.750 12.784 8.917 1.00 68.56 87 ARG A O 1
ATOM 743 N N . GLN A 1 88 ? -1.805 12.417 6.702 1.00 61.47 88 GLN A N 1
ATOM 744 C CA . GLN A 1 88 ? -1.555 13.819 6.370 1.00 61.47 88 GLN A CA 1
ATOM 745 C C . GLN A 1 88 ? -2.855 14.605 6.565 1.00 61.47 88 GLN A C 1
ATOM 747 O O . GLN A 1 88 ? -3.888 14.269 5.988 1.00 61.47 88 GLN A O 1
ATOM 752 N N . ASN A 1 89 ? -2.811 15.624 7.424 1.00 50.56 89 ASN A N 1
ATOM 753 C CA . ASN A 1 89 ? -3.865 16.630 7.487 1.00 50.56 89 ASN A CA 1
ATOM 754 C C . ASN A 1 89 ? -3.766 17.455 6.200 1.00 50.56 89 ASN A C 1
ATOM 756 O O . ASN A 1 89 ? -2.887 18.310 6.095 1.00 50.56 89 ASN A O 1
ATOM 760 N N . ILE A 1 90 ? -4.617 17.133 5.227 1.00 51.25 90 ILE A N 1
ATOM 761 C CA . ILE A 1 90 ? -4.847 17.941 4.025 1.00 51.25 90 ILE A CA 1
ATOM 762 C C . ILE A 1 90 ? -6.059 18.827 4.292 1.00 51.25 90 ILE A C 1
ATOM 764 O O . ILE A 1 90 ? -7.096 18.266 4.719 1.00 51.25 90 ILE A O 1
#

InterPro domains:
  IPR004245 Protein of unknown function DUF229 [PF02995] (25-88)
  IPR004245 Protein of unknown function DUF229 [PTHR10974] (28-88)

pLDDT: mean 81.0, std 14.24, range [29.92, 95.12]

Organism: Heterorhabditis bacteriophora (NCBI:txid37862)

Mean predicted aligned error: 6.44 Å

Solvent-accessible surface area (backbone atoms only — not comparable to full-atom values): 5736 Å² tot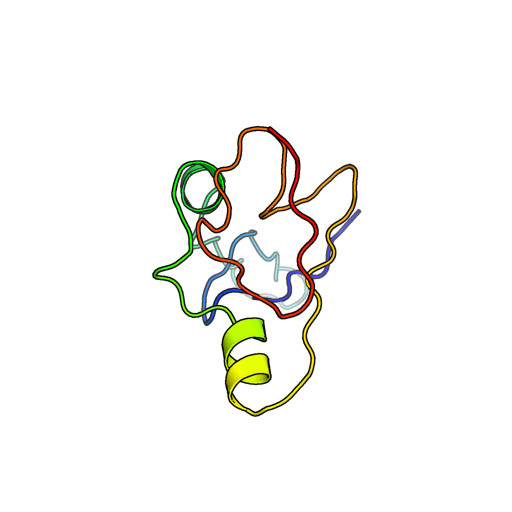al; per-residue (Å²): 133,89,72,84,83,70,62,53,42,67,97,49,42,66,59,67,44,84,31,64,94,72,82,39,81,61,46,75,42,79,37,56,70,62,70,51,20,75,35,70,50,71,88,53,64,40,50,55,36,56,44,38,74,74,70,47,90,30,73,58,83,67,54,92,90,69,31,75,49,69,27,94,89,34,55,15,56,82,58,85,66,36,84,39,66,74,74,72,91,124

Secondary structure (DSSP, 8-state):
-------SBTT---S-B--GGGT-PPBPPS--HHHHHSS--TTS-BHHHHHHHTT---EE---TTT-SSS-TT----SS--SSEE-----

Radius of gyration: 14.35 Å; Cα contacts (8 Å, |Δi|>4): 134; chains: 1; bounding box: 32×30×35 Å

Sequence (90 aa):
MEGVVVPIIRRKLMEKVDRSLYDLPPLKNEWDYDNFCHRFLDNETFLMKEFADYGYKTLLAEDWMKGTLNWPNCKGFNKQPTDHYMRQNI

=== Feature glossary ===
Reading guide. The protein is described through the following features:

Foldseek 3Di. A 3Di character summarizes, for each residue, the relative orientation of the Cα frame of its nearest spatial neighbor. Because it encodes fold topology rather than chemistry, 3Di alignments detect remote structural similarity that sequence alignment misses.

Contact-map, Ramachandran, and PAE plots. Plot images: a contact map (which residues are close in 3D, as an N×N binary image), a Ramachandran scatter (backbone torsion angles, revealing secondary-structure composition at a glance), and — for AlphaFold structures — a PAE heatmap (pairwise prediction confidence).

Radius of gyration, Cα contacts, bounding box. Radius of gyration (Rg) is the root-mean-square distance of Cα atoms from their centroid — a single number for overall size and compactness. A globular domain of N residues has Rg ≈ 2.2·N^0.38 Å; an extended or disordered chain has a much larger Rg. The Cα contact count is the number of residue pairs whose Cα atoms are within 8 Å and are more than four positions apart in sequence — a standard proxy for tertiary packing density. The bounding box is the smallest axis-aligned box enclosing all Cα atoms.

Secondary structure (8-state, DSSP). Eight-state secondary structure (DSSP): H is the canonical α-helix, G the tighter 3₁₀-helix, I the wider π-helix; E/B are β-structure, T and S are turns and bends, and '-' is everything else. DSSP derives these from the pattern of main-chain N–H···O=C hydrogen bonds, not from the sequence.

B-factor. B-factor (Debye–Waller factor) reflects atomic displacement in the crystal lattice. It is an experimental observable (units Å²), not a prediction; low values mean the atom is pinned down, high values mean it moves or is heterogeneous across the crystal.

pLDDT. pLDDT is the predicted lDDT-Cα score: AlphaFold's confidence that the local environment of each residue (all inter-atomic distances within 15 Å) is correctly placed. It is a per-residue number between 0 and 100, with higher meaning more reliable.

Nearest PDB structures. Nearest PDB neighbors are the top structural matches found by Foldseek when searching this structure against the entire Protein Data Bank. Each hit reports a TM-score (0 to 1; >0.5 almost always implies the same fold) and an E-value. These are *structural* homologs — they may share no detectable sequence similarity.

Solvent-accessible surface area. Accessible surface area quantifies burial. A residue with SASA near zero is packed into the hydrophobic core; one with SASA >100 Å² sits on the surface. Computed here via the Shrake–Rupley numerical algorithm with a 1.4 Å probe.

Rendered structure images. Structure images are PyMOL renders from six orthogonal camera directions. Cartoon representation draws helices as coils and strands as arrows; sticks shows the backbone as bonds; surface shows the solvent-excluded envelope. Rainbow coloring maps sequence position to hue (blue→red, N→C); chain coloring assigns a distinct color per polypeptide.

Backbone torsions (φ/ψ). φ (phi) and ψ (psi) are the two rotatable backbone dihedrals per residue: φ is the C(i-1)–N–Cα–C torsion, ψ is the N–Cα–C–N(i+1) torsion, both in degrees on (−180°, 180°]. α-helical residues cluster near (−60°, −45°); β-strand residues near (−120°, +130°). A Ramachandran plot is simply a scatter of (φ, ψ) for every residue.

Predicted aligned error. Predicted Aligned Error (PAE) is an AlphaFold confidence matrix: entry (i, j) is the expected error in the position of residue j, in ångströms, when the prediction is superimposed on the true structure at residue i. Low PAE within a block of residues means that block is internally rigid and well-predicted; high PAE between two blocks means their relative placement is uncertain even if each block individually is confident.

mmCIF coordinates. Structure coordinates are given as an mmCIF _atom_site loop: one row per atom with element, residue name, chain id, sequence number, and x/y/z position in Å. Only the four main-chain atoms per residue are included here; side chains are omitted to keep the record compact.

InterPro / GO / CATH / organism. Database cross-references. InterPro integrates a dozen domain/family signature databases into unified entries with residue-range hits. GO terms attach function/process/location labels with evidence codes. CATH codes position the fold in a four-level structural taxonomy. Organism is the NCBI-taxonomy species name.

Secondary structure (3-state, P-SEA). SS3 is a coarse helix/strand/coil call (letters a/b/c) made by the P-SEA algorithm from inter-Cα distances and dihedrals. It is less detailed than DSSP but needs only Cα positions.

Sequence. Sequence gives the chain of amino acids in standard one-letter code (A=alanine, C=cysteine, …, Y=tyrosine), read N→C. It is the only feature that is directly encoded by the gene; all structural features are derived from the folded form of this sequence.